Protein AF-E2C2K0-F1 (afdb_monomer)

pLDDT: mean 72.15, std 17.91, range [22.73, 93.88]

Foldseek 3Di:
DDDDPDPDPQDDDDDDDDDPPDDDDDDTADPVQDCVVVPADFKDKDAAADDDDPVGDPVVPPPPPPQKDKAQWDWDWDDHDDDPDDDPPGRIAIWGFPDPDSIDIHHHRGMTMTGRDD

Organism: Harpegnathos saltator (NCBI:txid610380)

Structure (mmCIF, N/CA/C/O backbone):
data_AF-E2C2K0-F1
#
_entry.id   AF-E2C2K0-F1
#
loop_
_atom_site.group_PDB
_atom_site.id
_atom_site.type_symbol
_atom_site.label_atom_id
_atom_site.label_alt_id
_atom_site.label_comp_id
_atom_site.label_asym_id
_atom_site.label_entity_id
_atom_site.label_seq_id
_atom_site.pdbx_PDB_ins_code
_atom_site.Cartn_x
_atom_site.Cartn_y
_atom_site.Cartn_z
_atom_site.occupancy
_atom_site.B_iso_or_equiv
_atom_site.auth_seq_id
_atom_site.auth_comp_id
_atom_site.auth_asym_id
_atom_site.auth_atom_id
_atom_site.pdbx_PDB_model_num
ATOM 1 N N . MET A 1 1 ? 4.713 -29.019 -17.456 1.00 31.92 1 MET A N 1
ATOM 2 C CA . MET A 1 1 ? 5.584 -27.911 -17.012 1.00 31.92 1 MET A CA 1
ATOM 3 C C . MET A 1 1 ? 4.696 -26.900 -16.299 1.00 31.92 1 MET A C 1
ATOM 5 O O . MET A 1 1 ? 3.840 -26.318 -16.948 1.00 31.92 1 MET A O 1
ATOM 9 N N . LYS A 1 2 ? 4.760 -26.815 -14.964 1.00 22.73 2 LYS A N 1
ATOM 10 C CA . LYS A 1 2 ? 3.960 -25.863 -14.174 1.00 22.73 2 LYS A CA 1
ATOM 11 C C . LYS A 1 2 ? 4.831 -24.638 -13.917 1.00 22.73 2 LYS A C 1
ATOM 13 O O . LYS A 1 2 ? 5.794 -24.732 -13.163 1.00 22.73 2 LYS A O 1
ATOM 18 N N . THR A 1 3 ? 4.531 -23.532 -14.585 1.00 25.03 3 THR A N 1
ATOM 19 C CA . THR A 1 3 ? 5.175 -22.243 -14.323 1.00 25.03 3 THR A CA 1
ATOM 20 C C . THR A 1 3 ? 4.543 -21.664 -13.064 1.00 25.03 3 THR A C 1
ATOM 22 O O . THR A 1 3 ? 3.392 -21.235 -13.089 1.00 25.03 3 THR A O 1
ATOM 25 N N . TYR A 1 4 ? 5.265 -21.706 -11.948 1.00 26.16 4 TYR A N 1
ATOM 26 C CA . TYR A 1 4 ? 4.867 -21.007 -10.732 1.00 26.16 4 TYR A CA 1
ATOM 27 C C . TYR A 1 4 ? 5.321 -19.553 -10.873 1.00 26.16 4 TYR A C 1
ATOM 29 O O . TYR A 1 4 ? 6.515 -19.268 -10.829 1.00 26.16 4 TYR A O 1
ATOM 37 N N . ILE A 1 5 ? 4.376 -18.634 -11.079 1.00 36.88 5 ILE A N 1
ATOM 38 C CA . ILE A 1 5 ? 4.626 -17.203 -10.890 1.00 36.88 5 ILE A CA 1
ATOM 39 C C . ILE A 1 5 ? 4.666 -17.005 -9.374 1.00 36.88 5 ILE A C 1
ATOM 41 O O . ILE A 1 5 ? 3.629 -16.923 -8.720 1.00 36.88 5 ILE A O 1
ATOM 45 N N . GLY A 1 6 ? 5.866 -17.060 -8.800 1.00 32.03 6 GLY A N 1
ATOM 46 C CA . GLY A 1 6 ? 6.069 -16.821 -7.378 1.00 32.03 6 GLY A CA 1
ATOM 47 C C . GLY A 1 6 ? 5.838 -15.346 -7.071 1.00 32.03 6 GLY A C 1
ATOM 48 O O . GLY A 1 6 ? 6.690 -14.518 -7.376 1.00 32.03 6 GLY A O 1
ATOM 49 N N . ALA A 1 7 ? 4.697 -15.015 -6.469 1.00 38.97 7 ALA A N 1
ATOM 50 C CA . ALA A 1 7 ? 4.536 -13.752 -5.765 1.00 38.97 7 ALA A CA 1
ATOM 51 C C . ALA A 1 7 ? 5.414 -13.823 -4.509 1.00 38.97 7 ALA A C 1
ATOM 53 O O . ALA A 1 7 ? 5.056 -14.489 -3.540 1.00 38.97 7 ALA A O 1
ATOM 54 N N . VAL A 1 8 ? 6.604 -13.221 -4.549 1.00 48.62 8 VAL A N 1
ATOM 55 C CA . VAL A 1 8 ? 7.429 -13.072 -3.346 1.00 48.62 8 VAL A CA 1
ATOM 56 C C . VAL A 1 8 ? 6.777 -11.980 -2.496 1.00 48.62 8 VAL A C 1
ATOM 58 O O . VAL A 1 8 ? 6.699 -10.843 -2.968 1.00 48.62 8 VAL A 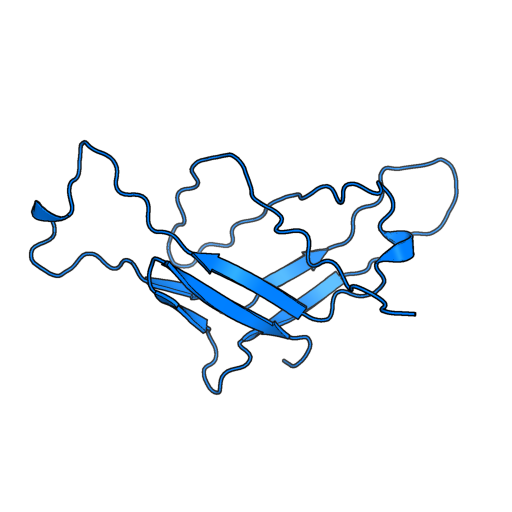O 1
ATOM 61 N N . PRO A 1 9 ? 6.285 -12.279 -1.280 1.00 49.88 9 PRO A N 1
ATOM 62 C CA . PRO A 1 9 ? 5.789 -11.242 -0.391 1.00 49.88 9 PRO A CA 1
ATOM 63 C C . PRO A 1 9 ? 6.976 -10.368 0.011 1.00 49.88 9 PRO A C 1
ATOM 65 O O . PRO A 1 9 ? 7.911 -10.809 0.679 1.00 49.88 9 PRO A O 1
ATOM 68 N N . LEU A 1 10 ? 6.961 -9.126 -0.455 1.00 55.31 10 LEU A N 1
ATOM 69 C CA . LEU A 1 10 ? 7.943 -8.124 -0.085 1.00 55.31 10 LEU A CA 1
ATOM 70 C C . LEU A 1 10 ? 7.557 -7.588 1.296 1.00 55.31 10 LEU A C 1
ATOM 72 O O . LEU A 1 10 ? 6.750 -6.672 1.414 1.00 55.31 10 LEU A O 1
ATOM 76 N N . VAL A 1 11 ? 8.083 -8.217 2.347 1.00 52.69 11 VAL A N 1
ATOM 77 C CA . VAL A 1 11 ? 7.825 -7.808 3.731 1.00 52.69 11 VAL A CA 1
ATOM 78 C C . VAL A 1 11 ? 8.901 -6.817 4.159 1.00 52.69 11 VAL A C 1
ATOM 80 O O . VAL A 1 11 ? 10.084 -7.153 4.216 1.00 52.69 11 VAL A O 1
ATOM 83 N N . LEU A 1 12 ? 8.493 -5.589 4.471 1.00 55.03 12 LEU A N 1
ATOM 84 C CA . LEU A 1 12 ? 9.353 -4.636 5.166 1.00 55.03 12 LEU A CA 1
ATOM 85 C C . LEU A 1 12 ? 9.511 -5.073 6.621 1.00 55.03 12 LEU A C 1
ATOM 87 O O . LEU A 1 12 ? 8.531 -5.255 7.337 1.00 55.03 12 LEU A O 1
ATOM 91 N N . SER A 1 13 ? 10.757 -5.215 7.065 1.00 48.81 13 SER A N 1
ATOM 92 C CA . SER A 1 13 ? 11.071 -5.366 8.483 1.00 48.81 13 SER A CA 1
ATOM 93 C C . SER A 1 13 ? 11.154 -3.975 9.110 1.00 48.81 13 SER A C 1
ATOM 95 O O . SER A 1 13 ? 12.174 -3.302 8.972 1.00 48.81 13 SER A O 1
ATOM 97 N N . GLY A 1 14 ? 10.092 -3.528 9.783 1.00 57.09 14 GLY A N 1
ATOM 98 C CA . GLY A 1 14 ? 10.099 -2.278 10.547 1.00 57.09 14 GLY A CA 1
ATOM 99 C C . GLY A 1 14 ? 8.706 -1.727 10.850 1.00 57.09 14 GLY A C 1
ATOM 100 O O . GLY A 1 14 ? 7.763 -1.936 10.092 1.00 57.09 14 GLY A O 1
ATOM 101 N N . TYR A 1 15 ? 8.597 -0.995 11.958 1.00 60.72 15 TYR A N 1
ATOM 102 C CA . TYR A 1 15 ? 7.395 -0.255 12.341 1.00 60.72 15 TYR A CA 1
ATOM 103 C C . TYR A 1 15 ? 7.339 1.068 11.573 1.00 60.72 15 TYR A C 1
ATOM 105 O O . TYR A 1 15 ? 8.312 1.824 11.574 1.00 60.72 15 TYR A O 1
ATOM 113 N N . MET A 1 16 ? 6.207 1.372 10.938 1.00 69.69 16 MET A N 1
ATOM 114 C CA . MET A 1 16 ? 5.992 2.639 10.237 1.00 69.69 16 MET A CA 1
ATOM 115 C C . MET A 1 16 ? 4.701 3.290 10.723 1.00 69.69 16 MET A C 1
ATOM 117 O O . MET A 1 16 ? 3.626 2.701 10.634 1.00 69.69 16 MET A O 1
ATOM 121 N N . LYS A 1 17 ? 4.804 4.534 11.200 1.00 72.94 17 LYS A N 1
ATOM 122 C CA . LYS A 1 17 ? 3.639 5.370 11.488 1.00 72.94 17 LYS A CA 1
ATOM 123 C C . LYS A 1 17 ? 3.178 6.026 10.189 1.00 72.94 17 LYS A C 1
ATOM 125 O O . LYS A 1 17 ? 3.936 6.767 9.569 1.00 72.94 17 LYS A O 1
ATOM 130 N N . LEU A 1 18 ? 1.940 5.753 9.792 1.00 77.06 18 LEU A N 1
ATOM 131 C CA . LEU A 1 18 ? 1.310 6.363 8.625 1.00 77.06 18 LEU A CA 1
ATOM 132 C C . LEU A 1 18 ? 0.416 7.516 9.077 1.00 77.06 18 LEU A C 1
ATOM 134 O O . LEU A 1 18 ? -0.468 7.328 9.910 1.00 77.06 18 LEU A O 1
ATOM 138 N N . GLU A 1 19 ? 0.652 8.711 8.540 1.00 78.69 19 GLU A N 1
ATOM 139 C CA . GLU A 1 19 ? -0.170 9.886 8.835 1.00 78.69 19 GLU A CA 1
ATOM 140 C C . GLU A 1 19 ? -1.235 10.079 7.754 1.00 78.69 19 GLU A C 1
ATOM 142 O O . GLU A 1 19 ? -0.985 9.884 6.561 1.00 78.69 19 GLU A O 1
ATOM 147 N N . HIS A 1 20 ? -2.442 10.461 8.167 1.00 76.88 20 HIS A N 1
ATOM 148 C CA . HIS A 1 20 ? -3.532 10.712 7.231 1.00 76.88 20 HIS A CA 1
ATOM 149 C C . HIS A 1 20 ? -3.169 11.841 6.255 1.00 76.88 20 HIS A C 1
ATOM 151 O O . HIS A 1 20 ? -2.573 12.842 6.645 1.00 76.88 20 HIS A O 1
ATOM 157 N N . GLY A 1 21 ? -3.527 11.677 4.979 1.00 81.12 21 GLY A N 1
ATOM 158 C CA . GLY A 1 21 ? -3.216 12.652 3.929 1.00 81.12 21 GLY A CA 1
ATOM 159 C C . GLY A 1 21 ? -1.736 12.710 3.529 1.00 81.12 21 GLY A C 1
ATOM 160 O O . GLY A 1 21 ? -1.370 13.532 2.692 1.00 81.12 21 GLY A O 1
ATOM 161 N N . SER A 1 22 ? -0.884 11.849 4.095 1.00 85.44 22 SER A N 1
ATOM 162 C CA . SER A 1 22 ? 0.534 11.773 3.741 1.00 85.44 22 SER A CA 1
ATOM 163 C C . SER A 1 22 ? 0.810 10.712 2.672 1.00 85.44 22 SER A C 1
ATOM 165 O O . SER A 1 22 ? 0.029 9.787 2.451 1.00 85.44 22 SER A O 1
ATOM 167 N N . THR A 1 23 ? 1.950 10.852 1.992 1.00 86.44 23 THR A N 1
ATOM 168 C CA . THR A 1 23 ? 2.488 9.819 1.100 1.00 86.44 23 THR A CA 1
ATOM 169 C C . THR A 1 23 ? 3.670 9.148 1.783 1.00 86.44 23 THR A C 1
ATOM 171 O O . THR A 1 23 ? 4.679 9.801 2.047 1.00 86.44 23 THR A O 1
ATOM 174 N N . ALA A 1 24 ? 3.574 7.842 2.020 1.00 86.12 24 ALA A N 1
ATOM 175 C CA . ALA A 1 24 ? 4.704 7.035 2.458 1.00 86.12 24 ALA A CA 1
ATOM 176 C C . ALA A 1 24 ? 5.469 6.494 1.243 1.00 86.12 24 ALA A C 1
ATOM 178 O O . ALA A 1 24 ? 4.866 6.067 0.258 1.00 86.12 24 ALA A O 1
ATOM 179 N N . ARG A 1 25 ? 6.802 6.514 1.309 1.00 83.69 25 ARG A N 1
ATOM 180 C CA . ARG A 1 25 ? 7.682 5.965 0.270 1.00 83.69 25 ARG A CA 1
ATOM 181 C C . ARG A 1 25 ? 8.598 4.923 0.882 1.00 83.69 25 ARG A C 1
ATOM 183 O O . ARG A 1 25 ? 9.126 5.119 1.971 1.00 83.69 25 ARG A O 1
ATOM 190 N N . MET A 1 26 ? 8.791 3.833 0.157 1.00 80.00 26 MET A N 1
ATOM 191 C CA . MET A 1 26 ? 9.627 2.712 0.568 1.00 80.00 26 MET A CA 1
ATOM 192 C C . MET A 1 26 ? 10.442 2.226 -0.626 1.00 80.00 26 MET A C 1
ATOM 194 O O . MET A 1 26 ? 9.959 2.251 -1.757 1.00 80.00 26 MET A O 1
ATOM 198 N N . VAL A 1 27 ? 11.671 1.781 -0.368 1.00 79.19 27 VAL A N 1
ATOM 199 C CA . VAL A 1 27 ? 12.527 1.145 -1.373 1.00 79.19 27 VAL A CA 1
ATOM 200 C C . VAL A 1 27 ? 12.563 -0.341 -1.075 1.00 79.19 27 VAL A C 1
ATOM 202 O O . VAL A 1 27 ? 12.842 -0.742 0.054 1.00 79.19 27 VAL A O 1
ATOM 205 N N . VAL A 1 28 ? 12.290 -1.152 -2.092 1.00 76.38 28 VAL A N 1
ATOM 206 C CA . VAL A 1 28 ? 12.301 -2.604 -1.962 1.00 76.38 28 VAL A CA 1
ATOM 207 C C . VAL A 1 28 ? 13.267 -3.205 -2.969 1.00 76.38 28 VAL A C 1
ATOM 209 O O . VAL A 1 28 ? 13.199 -2.916 -4.161 1.00 76.38 28 VAL A O 1
ATOM 212 N N . ALA A 1 29 ? 14.161 -4.061 -2.482 1.00 74.56 29 ALA A N 1
ATOM 213 C CA . ALA A 1 29 ? 15.081 -4.804 -3.327 1.00 74.56 29 ALA A CA 1
ATOM 214 C C . ALA A 1 29 ? 14.437 -6.123 -3.767 1.00 74.56 29 ALA A C 1
ATOM 216 O O . ALA A 1 29 ? 14.057 -6.950 -2.937 1.00 74.56 29 ALA A O 1
ATOM 217 N N . HIS A 1 30 ? 14.344 -6.342 -5.078 1.00 71.44 30 HIS A N 1
ATOM 218 C CA . HIS A 1 30 ? 13.965 -7.648 -5.603 1.00 71.44 30 HIS A CA 1
ATOM 219 C C . HIS A 1 30 ? 15.155 -8.618 -5.457 1.00 71.44 30 HIS A C 1
ATOM 221 O O . HIS A 1 30 ? 16.265 -8.267 -5.868 1.00 71.44 30 HIS A O 1
ATOM 227 N N . PRO A 1 31 ? 14.968 -9.843 -4.924 1.00 68.56 31 PRO A N 1
ATOM 228 C CA . PRO A 1 31 ? 16.072 -10.756 -4.601 1.00 68.56 31 PRO A CA 1
ATOM 229 C C . PRO A 1 31 ? 16.921 -11.171 -5.813 1.00 68.56 31 PRO A C 1
ATOM 231 O O . PRO A 1 31 ? 18.065 -11.579 -5.650 1.00 68.56 31 PRO A O 1
ATOM 234 N N . THR A 1 32 ? 16.396 -11.046 -7.035 1.00 67.94 32 THR A N 1
ATOM 235 C CA . THR A 1 32 ? 17.145 -11.339 -8.271 1.00 67.94 32 THR A CA 1
ATOM 236 C C . THR A 1 32 ? 17.949 -10.150 -8.813 1.00 67.94 32 THR A C 1
ATOM 238 O O . THR A 1 32 ? 18.523 -10.261 -9.893 1.00 67.94 32 THR A O 1
ATOM 241 N N . GLY A 1 33 ? 17.991 -9.015 -8.104 1.00 56.16 33 GLY A N 1
ATOM 242 C CA . GLY A 1 33 ? 18.959 -7.928 -8.309 1.00 56.16 33 GLY A CA 1
ATOM 243 C C . GLY A 1 33 ? 18.865 -7.124 -9.613 1.00 56.16 33 GLY A C 1
ATOM 244 O O . GLY A 1 33 ? 19.633 -6.186 -9.785 1.00 56.16 33 GLY A O 1
ATOM 245 N N . SER A 1 34 ? 17.950 -7.456 -10.528 1.00 58.12 34 SER A N 1
ATOM 246 C CA . SER A 1 34 ? 17.758 -6.730 -11.788 1.00 58.12 34 SER A CA 1
ATOM 247 C C . SER A 1 34 ? 16.276 -6.498 -12.058 1.00 5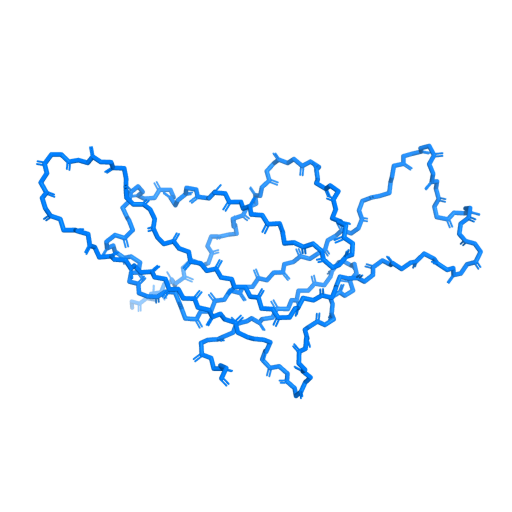8.12 34 SER A C 1
ATOM 249 O O . SER A 1 34 ? 15.508 -7.457 -12.194 1.00 58.12 34 SER A O 1
ATOM 251 N N . ILE A 1 35 ? 15.884 -5.225 -12.162 1.00 59.81 35 ILE A N 1
ATOM 252 C CA . ILE A 1 35 ? 14.518 -4.821 -12.526 1.00 59.81 35 ILE A CA 1
ATOM 253 C C . ILE A 1 35 ? 14.254 -5.046 -14.022 1.00 59.81 35 ILE A C 1
ATOM 255 O O . ILE A 1 35 ? 13.109 -5.248 -14.426 1.00 59.81 35 ILE A O 1
ATOM 259 N N . GLY A 1 36 ? 15.310 -5.147 -14.838 1.00 58.28 36 GLY A N 1
ATOM 260 C CA . GLY A 1 36 ? 15.224 -5.437 -16.273 1.00 58.28 36 GLY A CA 1
ATOM 261 C C . GLY A 1 36 ? 14.437 -6.706 -16.635 1.00 58.28 36 GLY A C 1
ATOM 262 O O . GLY A 1 36 ? 13.932 -6.802 -17.751 1.00 58.28 36 GLY A O 1
ATOM 263 N N . ASN A 1 37 ? 14.265 -7.644 -15.694 1.00 60.00 37 ASN A N 1
ATOM 264 C CA . ASN A 1 37 ? 13.466 -8.859 -15.885 1.00 60.00 37 ASN A CA 1
ATOM 265 C C . ASN A 1 37 ? 12.017 -8.761 -15.366 1.00 60.00 37 ASN A C 1
ATOM 267 O O . ASN A 1 37 ? 11.212 -9.630 -15.696 1.00 60.00 37 ASN A O 1
ATOM 271 N N . LEU A 1 38 ? 11.668 -7.752 -14.556 1.00 65.94 38 LEU A N 1
ATOM 272 C CA . LEU A 1 38 ? 10.307 -7.585 -14.018 1.00 65.94 38 LEU A CA 1
ATOM 273 C C . LEU A 1 38 ? 9.361 -6.910 -15.021 1.00 65.94 38 LEU A C 1
ATOM 275 O O . LEU A 1 38 ? 8.156 -7.163 -14.994 1.00 65.94 38 LEU A O 1
ATOM 279 N N . GLY A 1 39 ? 9.897 -6.070 -15.912 1.00 71.94 39 GLY A N 1
ATOM 280 C CA . GLY A 1 39 ? 9.090 -5.245 -16.810 1.00 71.94 39 GLY A CA 1
ATOM 281 C C . GLY A 1 39 ? 8.202 -4.244 -16.055 1.00 71.94 39 GLY A C 1
ATOM 282 O O . GLY A 1 39 ? 8.436 -3.934 -14.888 1.00 71.94 39 GLY A O 1
ATOM 283 N N . LYS A 1 40 ? 7.166 -3.715 -16.726 1.00 78.88 40 LYS A N 1
ATOM 284 C CA . LYS A 1 40 ? 6.209 -2.786 -16.101 1.00 78.88 40 LYS A CA 1
ATOM 285 C C . LYS A 1 40 ? 5.379 -3.519 -15.041 1.00 78.88 40 LYS A C 1
ATOM 287 O O . LYS A 1 40 ? 4.705 -4.499 -15.362 1.00 78.88 40 LYS A O 1
ATOM 292 N N . VAL A 1 41 ? 5.358 -3.003 -13.814 1.00 83.69 41 VAL A N 1
ATOM 293 C CA . VAL A 1 41 ? 4.498 -3.520 -12.741 1.00 83.69 41 VAL A CA 1
ATOM 294 C C . VAL A 1 41 ? 3.033 -3.253 -13.092 1.00 83.69 41 VAL A C 1
ATOM 296 O O . VAL A 1 41 ? 2.635 -2.113 -13.307 1.00 83.69 41 VAL A O 1
ATOM 299 N N . ARG A 1 42 ? 2.223 -4.315 -13.180 1.00 87.75 42 ARG A N 1
ATOM 300 C CA . ARG A 1 42 ? 0.795 -4.230 -13.555 1.00 87.75 42 ARG A CA 1
ATOM 301 C C . ARG A 1 42 ? -0.166 -4.372 -12.382 1.00 87.75 42 ARG A C 1
ATOM 303 O O . ARG A 1 42 ? -1.336 -4.022 -12.518 1.00 87.75 42 ARG A O 1
ATOM 310 N N . ARG A 1 43 ? 0.309 -4.931 -11.268 1.00 90.31 43 ARG A N 1
ATOM 311 C CA . ARG A 1 43 ? -0.496 -5.226 -10.085 1.00 90.31 43 ARG A CA 1
ATOM 312 C C . ARG A 1 43 ? 0.358 -5.165 -8.825 1.00 90.31 43 ARG A C 1
ATOM 314 O O . ARG A 1 43 ? 1.475 -5.679 -8.831 1.00 90.31 43 ARG A O 1
ATOM 321 N N . VAL A 1 44 ? -0.193 -4.593 -7.761 1.00 90.50 44 VAL A N 1
ATOM 322 C CA . VAL A 1 44 ? 0.363 -4.610 -6.402 1.00 90.50 44 VAL A CA 1
ATOM 323 C C . VAL A 1 44 ? -0.714 -5.098 -5.440 1.00 90.50 44 VAL A C 1
ATOM 325 O O . VAL A 1 44 ? -1.859 -4.662 -5.513 1.00 90.50 44 VAL A O 1
ATOM 328 N N . GLU A 1 45 ? -0.335 -5.999 -4.539 1.00 92.62 45 GLU A N 1
ATOM 329 C CA . GLU A 1 45 ? -1.147 -6.391 -3.387 1.00 92.62 45 GLU A CA 1
ATOM 330 C C . GLU A 1 45 ? -0.578 -5.711 -2.145 1.00 92.62 45 GLU A C 1
ATOM 332 O O . GLU A 1 45 ? 0.611 -5.857 -1.855 1.00 92.62 45 GLU A O 1
ATOM 337 N N . LEU A 1 46 ? -1.414 -4.973 -1.421 1.00 90.88 46 LEU A N 1
ATOM 338 C CA . LEU A 1 46 ? -1.033 -4.310 -0.180 1.00 90.88 46 LEU A CA 1
ATOM 339 C C . LEU A 1 46 ? -1.784 -4.946 0.985 1.00 90.88 46 LEU A C 1
ATOM 341 O O . LEU A 1 46 ? -3.007 -4.834 1.073 1.00 90.88 46 LEU A O 1
ATOM 345 N N . SER A 1 47 ? -1.044 -5.595 1.880 1.00 90.56 47 SER A N 1
ATOM 346 C CA . SER A 1 47 ? -1.560 -6.099 3.151 1.00 90.56 47 SER A CA 1
ATOM 347 C C . SER A 1 47 ? -1.386 -5.056 4.248 1.00 90.56 47 SER A C 1
ATOM 349 O O . SER A 1 47 ? -0.308 -4.469 4.371 1.00 90.56 47 SER A O 1
ATOM 351 N N . TRP A 1 48 ? -2.404 -4.877 5.082 1.00 88.75 48 TRP A N 1
ATOM 352 C CA . TRP A 1 48 ? -2.358 -3.963 6.218 1.00 88.75 48 TRP A CA 1
ATOM 353 C C . TRP A 1 48 ? -2.558 -4.720 7.525 1.00 88.75 48 TRP A C 1
ATO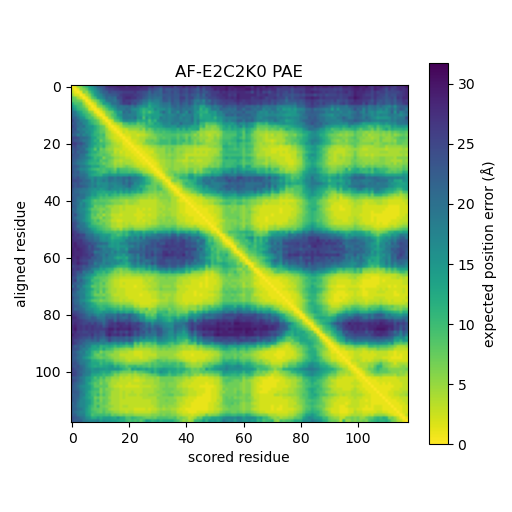M 355 O O . TRP A 1 48 ? -3.477 -5.526 7.653 1.00 88.75 48 TRP A O 1
ATOM 365 N N . VAL A 1 49 ? -1.707 -4.440 8.507 1.00 86.50 49 VAL A N 1
ATOM 366 C CA . VAL A 1 49 ? -1.873 -4.898 9.885 1.00 86.50 49 VAL A CA 1
ATOM 367 C C . VAL A 1 49 ? -1.639 -3.695 10.776 1.00 86.50 49 VAL A C 1
ATOM 369 O O . VAL A 1 49 ? -0.555 -3.116 10.781 1.00 86.50 49 VAL A O 1
ATOM 372 N N . TYR A 1 50 ? -2.673 -3.314 11.511 1.00 80.19 50 TYR A N 1
ATOM 373 C CA . TYR A 1 50 ? -2.568 -2.264 12.506 1.00 80.19 50 TYR A CA 1
ATOM 374 C C . TYR A 1 50 ? -1.881 -2.823 13.753 1.00 80.19 50 TYR A C 1
ATOM 376 O O . TYR A 1 50 ? -2.463 -3.653 14.457 1.00 80.19 50 TYR A O 1
ATOM 384 N N . ASP A 1 51 ? -0.643 -2.393 13.993 1.00 76.81 51 ASP A N 1
ATOM 385 C CA . ASP A 1 51 ? 0.107 -2.744 15.196 1.00 76.81 51 ASP A CA 1
ATOM 386 C C . ASP A 1 51 ? -0.138 -1.700 16.291 1.00 76.81 51 ASP A C 1
ATOM 388 O O . ASP A 1 51 ? 0.075 -0.501 16.093 1.00 76.81 51 ASP A O 1
ATOM 392 N N . MET A 1 52 ? -0.638 -2.167 17.430 1.00 68.06 52 MET A N 1
ATOM 393 C CA . MET A 1 52 ? -0.990 -1.336 18.573 1.00 68.06 52 MET A CA 1
ATOM 394 C C . MET A 1 52 ? 0.127 -1.402 19.594 1.00 68.06 52 MET A C 1
ATOM 396 O O . MET A 1 52 ? 0.423 -2.469 20.128 1.00 68.06 52 MET A O 1
ATOM 400 N N . ASP A 1 53 ? 0.714 -0.247 19.893 1.00 62.84 53 ASP A N 1
ATOM 401 C CA . ASP A 1 53 ? 1.751 -0.156 20.909 1.00 62.84 53 ASP A CA 1
ATOM 402 C C . ASP A 1 53 ? 1.197 -0.600 22.275 1.00 62.84 53 ASP A C 1
ATOM 404 O O . ASP A 1 53 ? 0.070 -0.258 22.653 1.00 62.84 53 ASP A O 1
ATOM 408 N N . VAL A 1 54 ? 1.985 -1.358 23.042 1.00 54.81 54 VAL A N 1
ATOM 409 C CA . VAL A 1 54 ? 1.558 -1.967 24.321 1.00 54.81 54 VAL A CA 1
ATOM 410 C C . VAL A 1 54 ? 1.139 -0.898 25.341 1.00 54.81 54 VAL A C 1
ATOM 412 O O . VAL A 1 54 ? 0.321 -1.155 26.224 1.00 54.81 54 VAL A O 1
ATOM 415 N N . LEU A 1 55 ? 1.657 0.325 25.193 1.00 54.44 55 LEU A N 1
ATOM 416 C CA . LEU A 1 55 ? 1.332 1.483 26.029 1.00 54.44 55 LEU A CA 1
ATOM 417 C C . LEU A 1 55 ? -0.010 2.155 25.677 1.00 54.44 55 LEU A C 1
ATOM 419 O O . LEU A 1 55 ? -0.495 2.971 26.460 1.00 54.44 55 LEU A O 1
ATOM 423 N N . GLN A 1 56 ? -0.624 1.829 24.536 1.00 54.47 56 GLN A N 1
ATOM 424 C CA . GLN A 1 56 ? -1.928 2.353 24.106 1.00 54.47 56 GLN A CA 1
ATOM 425 C C . GLN A 1 56 ? -2.834 1.212 23.618 1.00 54.47 56 GLN A C 1
ATOM 427 O O . GLN A 1 56 ? -3.147 1.118 22.433 1.00 54.47 56 GLN A O 1
ATOM 432 N N . PRO A 1 57 ? -3.274 0.314 24.518 1.00 56.22 57 PRO A N 1
ATOM 433 C CA . PRO A 1 57 ? -4.109 -0.820 24.143 1.00 56.22 57 PRO A CA 1
ATOM 434 C C . PRO A 1 57 ? -5.445 -0.369 23.534 1.00 56.22 57 PRO A C 1
ATOM 436 O O . PRO A 1 57 ? -5.995 0.674 23.894 1.00 56.22 57 PRO A O 1
ATOM 439 N N . ARG A 1 58 ? -6.026 -1.222 22.671 1.00 57.25 58 ARG A N 1
ATOM 440 C CA . ARG A 1 58 ? -7.372 -1.053 22.071 1.00 57.25 58 ARG A CA 1
ATOM 441 C C . ARG A 1 58 ? -8.463 -0.689 23.093 1.00 57.25 58 ARG A C 1
ATOM 443 O O . ARG A 1 58 ? -9.485 -0.139 22.709 1.00 57.25 58 ARG A O 1
ATOM 450 N N . SER A 1 59 ? -8.241 -0.962 24.380 1.00 54.00 59 SER A N 1
ATOM 451 C CA . SER A 1 59 ? -9.123 -0.611 25.495 1.00 54.00 59 SER A CA 1
ATOM 452 C C . SER A 1 59 ? -9.228 0.890 25.807 1.00 54.00 59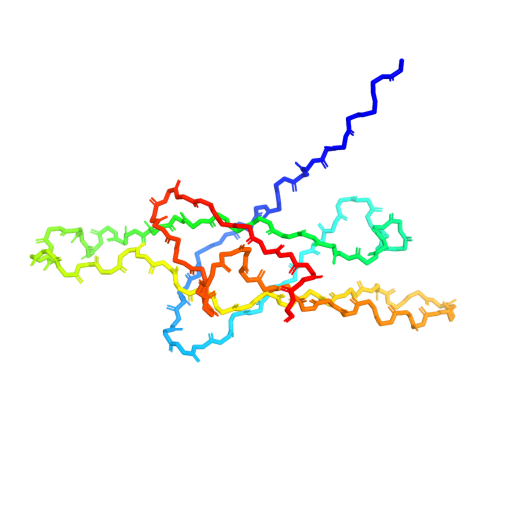 SER A C 1
ATOM 454 O O . SER A 1 59 ? -10.141 1.266 26.533 1.00 54.00 59 SER A O 1
ATOM 456 N N . LEU A 1 60 ? -8.332 1.748 25.299 1.00 57.00 60 LEU A N 1
ATOM 457 C CA . LEU A 1 60 ? -8.444 3.214 25.437 1.00 57.00 60 LEU A CA 1
ATOM 458 C C . LEU A 1 60 ? -9.308 3.847 24.334 1.00 57.00 60 LEU A C 1
ATOM 460 O O . LEU A 1 60 ? -9.909 4.901 24.534 1.00 57.00 60 LEU A O 1
ATOM 464 N N . CYS A 1 61 ? -9.420 3.178 23.188 1.00 61.03 61 CYS A N 1
ATOM 465 C CA . CYS A 1 61 ? -10.374 3.523 22.147 1.00 61.03 61 CYS A CA 1
ATOM 466 C C . CYS A 1 61 ? -11.734 2.897 22.476 1.00 61.03 61 CYS A C 1
ATOM 468 O O . CYS A 1 61 ? -12.003 1.760 22.094 1.00 61.03 61 CYS A O 1
ATOM 470 N N . PHE A 1 62 ? -12.628 3.630 23.136 1.00 55.25 62 PHE A N 1
ATOM 471 C CA . PHE A 1 62 ? -14.033 3.229 23.283 1.00 55.25 62 PHE A CA 1
ATOM 472 C C . PHE A 1 62 ? -14.752 3.289 21.914 1.00 55.25 62 PHE A C 1
ATOM 474 O O . PHE A 1 62 ? -15.517 4.210 21.652 1.00 55.25 62 PHE A O 1
ATOM 481 N N . PHE A 1 63 ? -14.480 2.316 21.032 1.00 55.56 63 PHE A N 1
ATOM 482 C CA . PHE A 1 63 ? -15.025 2.116 19.672 1.00 55.56 63 PHE A CA 1
ATOM 483 C C . PHE A 1 63 ? -14.480 2.985 18.524 1.00 55.56 63 PHE A C 1
ATOM 485 O O . PHE A 1 63 ? -14.910 2.799 17.391 1.00 55.56 63 PHE A O 1
ATOM 492 N N . TRP A 1 64 ? -13.550 3.915 18.758 1.00 62.19 64 TRP A N 1
ATOM 493 C CA . TRP A 1 64 ? -13.107 4.876 17.721 1.00 62.19 64 TRP A CA 1
ATOM 494 C C . TRP A 1 64 ? -11.692 4.639 17.177 1.00 62.19 64 TRP A C 1
ATOM 496 O O . TRP A 1 64 ? -11.117 5.512 16.529 1.00 62.19 64 TRP A O 1
ATOM 506 N N . CYS A 1 65 ? -11.106 3.471 17.431 1.00 71.06 65 CYS A N 1
ATOM 507 C CA . CYS A 1 65 ? -9.840 3.110 16.801 1.00 71.06 65 CYS A CA 1
ATOM 508 C C . CYS A 1 65 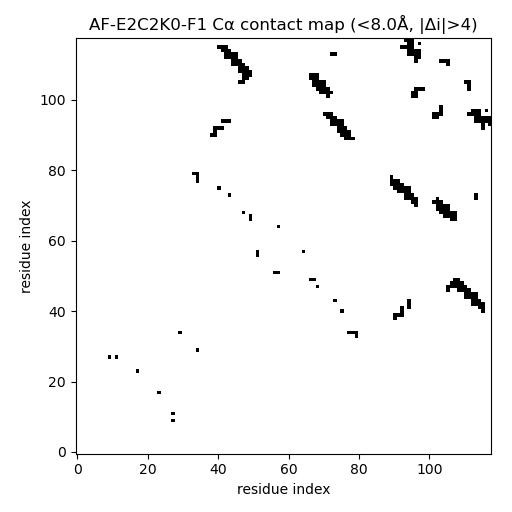? -10.102 2.867 15.308 1.00 71.06 65 CYS A C 1
ATOM 510 O O . CYS A 1 65 ? -10.699 1.859 14.942 1.00 71.06 65 CYS A O 1
ATOM 512 N N . ASN A 1 66 ? -9.678 3.801 14.458 1.00 76.69 66 ASN A N 1
ATOM 513 C CA . ASN A 1 66 ? -9.679 3.599 13.017 1.00 76.69 66 ASN A CA 1
ATOM 514 C C . ASN A 1 66 ? -8.481 2.716 12.653 1.00 76.69 66 ASN A C 1
ATOM 516 O O . ASN A 1 66 ? -7.370 3.213 12.474 1.00 76.69 66 ASN A O 1
ATOM 520 N N . ASP A 1 67 ? -8.703 1.406 12.598 1.00 83.62 67 ASP A N 1
ATOM 521 C CA . ASP A 1 67 ? -7.697 0.424 12.193 1.00 83.62 67 ASP A CA 1
ATOM 522 C C . ASP A 1 67 ? -7.750 0.103 10.691 1.00 83.62 67 ASP A C 1
ATOM 524 O O . ASP A 1 67 ? -7.106 -0.844 10.234 1.00 83.62 67 ASP A O 1
ATOM 528 N N . HIS A 1 68 ? -8.472 0.917 9.916 1.00 87.94 68 HIS A N 1
ATOM 529 C CA . HIS A 1 68 ? -8.543 0.830 8.465 1.00 87.94 68 HIS A CA 1
ATOM 530 C C . HIS A 1 68 ? -7.499 1.747 7.820 1.00 87.94 68 HIS A C 1
ATOM 532 O O . HIS A 1 68 ? -7.314 2.902 8.212 1.00 87.94 68 HIS A O 1
ATOM 538 N N . LEU A 1 69 ? -6.841 1.240 6.782 1.00 89.56 69 LEU A N 1
ATOM 539 C CA . LEU A 1 69 ? -5.965 2.015 5.916 1.00 89.56 69 LEU A CA 1
ATOM 540 C C . LEU A 1 69 ? -6.716 2.398 4.637 1.00 89.56 69 LEU A C 1
ATOM 542 O O . LEU A 1 69 ? -7.276 1.540 3.962 1.00 89.56 69 LEU A O 1
ATOM 546 N N . TYR A 1 70 ? -6.688 3.682 4.283 1.00 91.44 70 TYR A N 1
ATOM 547 C CA . TYR A 1 70 ? -7.339 4.215 3.085 1.00 91.44 70 TYR A CA 1
ATOM 548 C C . TYR A 1 70 ? -6.270 4.658 2.091 1.00 91.44 70 TYR A C 1
ATOM 550 O O . TYR A 1 70 ? -5.483 5.560 2.385 1.00 91.44 70 TYR A O 1
ATOM 558 N N . VAL A 1 71 ? -6.225 4.027 0.920 1.00 92.62 71 VAL A N 1
ATOM 559 C CA . VAL A 1 71 ? -5.170 4.257 -0.078 1.00 92.62 71 VAL A CA 1
ATOM 560 C C . VAL A 1 71 ? -5.793 4.621 -1.416 1.00 92.62 71 VAL A C 1
ATOM 562 O O . VAL A 1 71 ? -6.514 3.824 -2.005 1.00 92.62 71 VAL A O 1
ATOM 565 N N . ASN A 1 72 ? -5.486 5.816 -1.917 1.00 92.50 72 ASN A N 1
ATOM 566 C CA . ASN A 1 72 ? -5.949 6.278 -3.228 1.00 92.50 72 ASN A CA 1
ATOM 567 C C . ASN A 1 72 ? -5.228 5.535 -4.371 1.00 92.50 72 ASN A C 1
ATOM 569 O O . ASN A 1 72 ? -5.846 4.917 -5.235 1.00 92.50 72 ASN A O 1
ATOM 573 N N . SER A 1 73 ? -3.894 5.536 -4.346 1.00 92.50 73 SER A N 1
ATOM 574 C CA . SER A 1 73 ? -3.083 4.910 -5.391 1.00 92.50 73 SER A CA 1
ATOM 575 C C . SER A 1 73 ? -1.723 4.465 -4.873 1.00 92.50 73 SER A C 1
ATOM 577 O O . SER A 1 73 ? -1.201 5.049 -3.923 1.00 92.50 73 SER A O 1
ATOM 579 N N . VAL A 1 74 ? -1.117 3.503 -5.563 1.00 92.62 74 VAL A N 1
ATOM 580 C CA . VAL A 1 74 ? 0.262 3.063 -5.337 1.00 92.62 74 VAL A CA 1
ATOM 581 C C . VAL A 1 74 ? 1.104 3.432 -6.553 1.00 92.62 74 VAL A C 1
ATOM 583 O O . VAL A 1 74 ? 0.784 3.031 -7.670 1.00 92.62 74 VAL A O 1
ATOM 586 N N . SER A 1 75 ? 2.184 4.178 -6.337 1.00 91.12 75 SER A N 1
ATOM 587 C CA . SER A 1 75 ? 3.174 4.471 -7.376 1.00 91.12 75 SER A CA 1
ATOM 588 C C . SER A 1 75 ? 4.402 3.593 -7.179 1.00 91.12 75 SER A C 1
ATOM 590 O O . SER A 1 75 ? 4.928 3.507 -6.070 1.00 91.12 75 SER A O 1
ATOM 592 N N . VAL A 1 76 ? 4.848 2.946 -8.250 1.00 88.19 76 VAL A N 1
ATOM 593 C CA . VAL A 1 76 ? 6.040 2.100 -8.266 1.00 88.19 76 VAL A CA 1
ATOM 594 C C . VAL A 1 76 ? 7.015 2.665 -9.278 1.00 88.19 76 VAL A C 1
ATOM 596 O O . VAL A 1 76 ? 6.708 2.705 -10.468 1.00 88.19 76 VAL A O 1
ATOM 599 N N . ASP A 1 77 ? 8.186 3.059 -8.792 1.00 84.56 77 ASP A N 1
ATOM 600 C CA . ASP A 1 77 ? 9.291 3.537 -9.611 1.00 84.56 77 ASP A CA 1
ATOM 601 C C . ASP A 1 77 ? 10.416 2.502 -9.576 1.00 84.56 77 ASP A C 1
ATOM 603 O O . ASP A 1 77 ? 10.893 2.106 -8.508 1.00 84.56 77 ASP A O 1
ATOM 607 N N . ALA A 1 78 ? 10.827 2.032 -10.750 1.00 77.31 78 ALA A N 1
ATOM 608 C CA . ALA A 1 78 ? 11.986 1.166 -10.878 1.00 77.31 78 ALA A CA 1
ATOM 609 C C . ALA A 1 78 ? 13.281 1.965 -10.726 1.00 77.31 78 ALA A C 1
ATOM 611 O O . ALA A 1 78 ? 13.505 2.935 -11.445 1.00 77.31 78 ALA A O 1
ATOM 612 N N . MET A 1 79 ? 14.163 1.509 -9.839 1.00 71.81 79 MET A N 1
ATOM 613 C CA . MET A 1 79 ? 15.503 2.064 -9.677 1.00 71.81 79 MET A CA 1
ATOM 614 C C . MET A 1 79 ? 16.541 0.968 -9.912 1.00 71.81 79 MET A C 1
ATOM 616 O O . MET A 1 79 ? 16.673 0.057 -9.096 1.00 71.81 79 MET A O 1
ATOM 620 N N . ASP A 1 80 ? 17.294 1.057 -11.006 1.00 66.06 80 ASP A N 1
ATOM 621 C CA . ASP A 1 80 ? 18.506 0.255 -11.173 1.00 66.06 80 ASP A CA 1
ATOM 622 C C . ASP A 1 80 ? 19.688 0.981 -10.509 1.00 66.06 80 ASP A C 1
ATOM 624 O O . ASP A 1 80 ? 19.842 2.201 -10.619 1.00 66.06 80 ASP A O 1
ATOM 628 N N . LEU A 1 81 ? 20.542 0.234 -9.800 1.00 59.28 81 LEU A N 1
ATOM 629 C CA . LEU A 1 81 ? 21.803 0.779 -9.290 1.00 59.28 81 LEU A CA 1
ATOM 630 C C . LEU A 1 81 ? 22.652 1.257 -10.481 1.00 59.28 81 LEU A C 1
ATOM 632 O O . LEU A 1 81 ? 22.700 0.551 -11.491 1.00 59.28 81 LEU A O 1
ATOM 636 N N . PRO A 1 82 ? 23.344 2.409 -10.389 1.00 53.69 82 PRO A N 1
ATOM 637 C CA . PRO A 1 82 ? 24.102 2.966 -11.504 1.00 53.69 82 PRO A CA 1
ATOM 638 C C . PRO A 1 82 ? 25.276 2.050 -11.886 1.00 53.69 82 PRO A C 1
ATOM 640 O O . PRO A 1 82 ? 26.393 2.169 -11.384 1.00 53.69 82 PRO A O 1
ATOM 643 N N . GLY A 1 83 ? 25.017 1.115 -12.797 1.00 55.22 83 GLY A N 1
ATOM 644 C CA . GLY A 1 83 ? 26.015 0.360 -13.536 1.00 55.22 83 GLY A CA 1
ATOM 645 C C . GLY A 1 83 ? 26.486 1.179 -14.732 1.00 55.22 83 GLY A C 1
ATOM 646 O O . GLY A 1 83 ? 25.699 1.837 -15.407 1.00 55.22 83 GLY A O 1
ATOM 647 N N . ARG A 1 84 ? 27.794 1.162 -14.994 1.00 53.31 84 ARG A N 1
ATOM 648 C CA . ARG A 1 84 ? 28.461 1.913 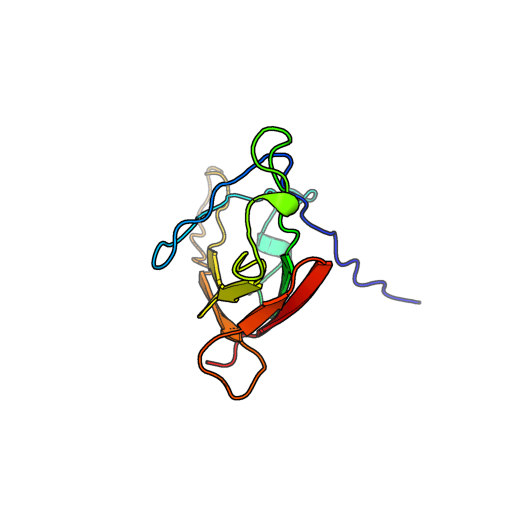-16.067 1.00 53.31 84 ARG A CA 1
ATOM 649 C C . ARG A 1 84 ? 27.997 1.420 -17.453 1.00 53.31 84 ARG A C 1
ATOM 651 O O . ARG A 1 84 ? 28.697 0.648 -18.096 1.00 53.31 84 ARG A O 1
ATOM 658 N N . GLY A 1 85 ? 26.823 1.848 -17.915 1.00 51.34 85 GLY A N 1
ATOM 659 C CA . GLY A 1 85 ? 26.287 1.481 -19.228 1.00 51.34 85 GLY A CA 1
ATOM 660 C C . GLY A 1 85 ? 24.801 1.802 -19.387 1.00 51.34 85 GLY A C 1
ATOM 661 O O . GLY A 1 85 ? 23.960 1.179 -18.758 1.00 51.34 85 GLY A O 1
ATOM 662 N N . LYS A 1 86 ? 24.505 2.773 -20.259 1.00 52.91 86 LYS A N 1
ATOM 663 C CA . LYS A 1 86 ? 23.178 3.245 -20.695 1.00 52.91 86 LYS A CA 1
ATOM 664 C C . LYS A 1 86 ? 22.056 2.190 -20.671 1.00 52.91 86 LYS A C 1
ATOM 666 O O . LYS A 1 86 ? 22.078 1.269 -21.487 1.00 52.91 86 LYS A O 1
ATOM 671 N N . ARG A 1 87 ? 21.001 2.474 -19.900 1.00 50.69 87 ARG A N 1
ATOM 672 C CA . ARG A 1 87 ? 19.598 2.618 -20.349 1.00 50.69 87 ARG A CA 1
ATOM 673 C C . ARG A 1 87 ? 18.754 3.043 -19.145 1.00 50.69 87 ARG A C 1
ATOM 675 O O . ARG A 1 87 ? 18.376 2.214 -18.3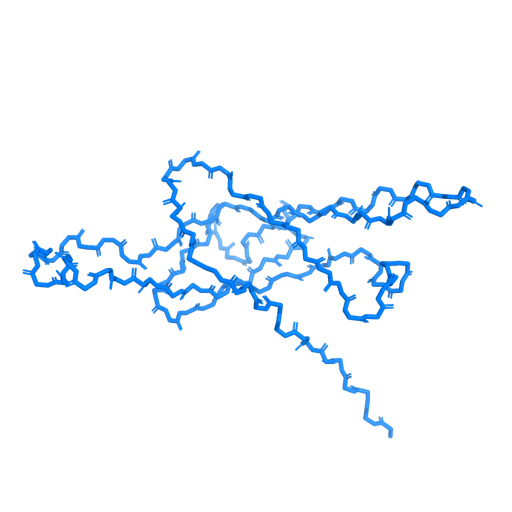32 1.00 50.69 87 ARG A O 1
ATOM 682 N N . GLU A 1 88 ? 18.482 4.340 -19.051 1.00 48.88 88 GLU A N 1
ATOM 683 C CA . GLU A 1 88 ? 17.415 4.874 -18.202 1.00 48.88 88 GLU A CA 1
ATOM 684 C C . GLU A 1 88 ? 16.090 4.439 -18.833 1.00 48.88 88 GLU A C 1
ATOM 686 O O . GLU A 1 88 ? 15.615 5.029 -19.802 1.00 48.88 88 GLU A O 1
ATOM 691 N N . ALA A 1 89 ? 15.561 3.309 -18.383 1.00 53.31 89 ALA A N 1
ATOM 692 C CA . ALA A 1 89 ? 14.173 2.970 -18.621 1.00 53.31 89 ALA A CA 1
ATOM 693 C C . ALA A 1 89 ? 13.429 3.321 -17.335 1.00 53.31 89 ALA A C 1
ATOM 695 O O . ALA A 1 89 ? 13.403 2.532 -16.393 1.00 53.31 89 ALA A O 1
ATOM 696 N N . ASP A 1 90 ? 12.875 4.531 -17.293 1.00 57.56 90 ASP A N 1
ATOM 697 C CA . ASP A 1 90 ? 12.018 4.985 -16.202 1.00 57.56 90 ASP A CA 1
ATOM 698 C C . ASP A 1 90 ? 10.725 4.159 -16.211 1.00 57.56 90 ASP A C 1
ATOM 700 O O . ASP A 1 90 ? 9.719 4.524 -16.825 1.00 57.56 90 ASP A O 1
ATOM 704 N N . PHE A 1 91 ? 10.738 2.992 -15.566 1.00 68.94 91 PHE A N 1
ATOM 705 C CA . PHE A 1 91 ? 9.519 2.221 -15.343 1.00 68.94 91 PHE A CA 1
ATOM 706 C C . PHE A 1 91 ? 8.798 2.797 -14.124 1.00 68.94 91 PHE A C 1
ATOM 708 O O . PHE A 1 91 ? 8.892 2.259 -13.023 1.00 68.94 91 PHE A O 1
ATOM 715 N N . SER A 1 92 ? 8.077 3.899 -14.336 1.00 79.62 92 SER A N 1
ATOM 716 C CA . SER A 1 92 ? 7.101 4.408 -13.372 1.00 79.62 92 SER A CA 1
ATOM 717 C C . SER A 1 92 ? 5.718 3.839 -13.685 1.00 79.62 92 SER A C 1
ATOM 719 O O . SER A 1 92 ? 5.283 3.795 -14.841 1.00 79.62 92 SER A O 1
ATOM 721 N N . SER A 1 93 ? 5.025 3.338 -12.667 1.00 87.00 93 SER A N 1
ATOM 722 C CA . SER A 1 93 ? 3.663 2.808 -12.777 1.00 87.00 93 SER A CA 1
ATOM 723 C C . SER A 1 93 ? 2.804 3.348 -11.647 1.00 87.00 93 SER A C 1
ATOM 725 O O . SER A 1 93 ? 3.119 3.142 -10.479 1.00 87.00 93 SER A O 1
ATOM 727 N N . LYS A 1 94 ? 1.694 4.002 -11.994 1.00 91.56 94 LYS A N 1
ATOM 728 C CA . LYS A 1 94 ? 0.639 4.356 -11.044 1.00 91.56 94 LYS A CA 1
ATOM 729 C C . LYS A 1 94 ? -0.452 3.291 -11.107 1.00 91.56 94 LYS A C 1
ATOM 731 O O . LYS A 1 94 ? -0.974 3.010 -12.179 1.00 91.56 94 LYS A O 1
ATOM 736 N N . LEU A 1 95 ? -0.780 2.710 -9.962 1.00 92.62 95 LEU A N 1
ATOM 737 C CA . LEU A 1 95 ? -1.769 1.651 -9.810 1.00 92.62 95 LEU A CA 1
ATOM 738 C C . LEU A 1 95 ? -2.920 2.173 -8.946 1.00 92.62 95 LEU A C 1
ATOM 740 O O . LEU A 1 95 ? -2.687 2.738 -7.873 1.00 92.62 95 LEU A O 1
ATOM 744 N N . CYS A 1 96 ? -4.151 1.988 -9.412 1.00 93.06 96 CYS A N 1
ATOM 745 C CA . CYS A 1 96 ? -5.365 2.441 -8.735 1.00 93.06 96 CYS A CA 1
ATOM 746 C C . CYS A 1 96 ? -6.119 1.271 -8.103 1.00 93.06 96 CYS A C 1
ATOM 748 O O . CYS A 1 96 ? -5.920 0.114 -8.483 1.00 93.06 96 CYS A O 1
ATOM 750 N N . SER A 1 97 ? -6.962 1.584 -7.115 1.00 92.06 97 SER A N 1
ATOM 751 C CA . SER A 1 97 ? -7.858 0.612 -6.483 1.00 92.06 97 SER A CA 1
ATOM 752 C C . SER A 1 97 ? -8.648 -0.149 -7.550 1.00 92.06 97 SER A C 1
ATOM 754 O O . SER A 1 97 ? -9.230 0.458 -8.445 1.00 92.06 97 SER A O 1
ATOM 756 N N . ALA A 1 98 ? -8.693 -1.479 -7.456 1.00 83.94 98 ALA A N 1
ATOM 757 C CA . ALA A 1 98 ? -9.488 -2.299 -8.374 1.00 83.94 98 ALA A CA 1
ATOM 758 C C . ALA A 1 98 ? -11.016 -2.145 -8.169 1.00 83.94 98 ALA A C 1
ATOM 760 O O . ALA A 1 98 ? -11.806 -2.709 -8.928 1.00 83.94 98 ALA A O 1
ATOM 761 N N . GLY A 1 99 ? -11.439 -1.435 -7.115 1.00 78.44 99 GLY A N 1
ATOM 762 C CA . GLY A 1 99 ? -12.840 -1.202 -6.775 1.00 78.44 99 GLY A CA 1
ATOM 763 C C . GLY A 1 99 ? -13.493 -0.051 -7.549 1.00 78.44 99 GLY A C 1
ATOM 764 O O . GLY A 1 99 ? -12.884 0.608 -8.380 1.00 78.44 99 GLY A O 1
ATOM 765 N N . ARG A 1 100 ? -14.774 0.209 -7.250 1.00 74.00 100 ARG A N 1
ATOM 766 C CA . ARG A 1 100 ? -15.523 1.361 -7.801 1.00 74.00 100 ARG A CA 1
ATOM 767 C C . ARG A 1 100 ? -15.234 2.684 -7.086 1.00 74.00 100 ARG A C 1
ATOM 769 O O . ARG A 1 100 ? -15.690 3.726 -7.539 1.00 74.00 100 ARG A O 1
ATOM 776 N N . GLN A 1 101 ? -14.581 2.623 -5.931 1.00 82.19 101 GLN A N 1
ATOM 777 C CA . GLN A 1 101 ? -14.252 3.788 -5.118 1.00 82.19 101 GLN A CA 1
ATOM 778 C C . GLN A 1 101 ? -12.904 4.368 -5.555 1.00 82.19 101 GLN A C 1
ATOM 780 O O . GLN A 1 101 ? -12.025 3.633 -5.999 1.00 82.19 101 GLN A O 1
ATOM 785 N N . GLU A 1 102 ? -12.724 5.676 -5.365 1.00 86.44 102 GLU A N 1
ATOM 786 C CA . GLU A 1 102 ? -11.462 6.386 -5.640 1.00 86.44 102 GLU A CA 1
ATOM 787 C C . GLU A 1 102 ? -10.318 5.982 -4.691 1.00 86.44 102 GLU A C 1
ATOM 789 O O . GLU A 1 102 ? -9.182 6.414 -4.851 1.00 86.44 102 GLU A O 1
ATOM 794 N N . TYR A 1 103 ? -10.607 5.154 -3.688 1.00 90.19 103 TYR A N 1
ATOM 795 C CA . TYR A 1 103 ? -9.639 4.600 -2.756 1.00 90.19 103 TYR A CA 1
ATOM 796 C C . TYR A 1 103 ? -9.939 3.126 -2.478 1.00 90.19 103 TYR A C 1
ATOM 798 O O . TYR A 1 103 ? -11.043 2.632 -2.711 1.00 90.19 103 TYR A O 1
ATOM 806 N N . ALA A 1 104 ? -8.937 2.408 -1.984 1.00 92.50 104 ALA A N 1
ATOM 807 C CA . ALA A 1 104 ? -9.107 1.112 -1.350 1.00 92.50 104 ALA A CA 1
ATOM 808 C C . ALA A 1 104 ? -9.159 1.302 0.166 1.00 92.50 104 ALA A C 1
ATOM 810 O O . ALA A 1 104 ? -8.275 1.937 0.746 1.00 92.50 104 ALA A O 1
ATOM 811 N N . GLU A 1 105 ? -10.186 0.742 0.792 1.00 92.44 105 GLU A N 1
ATOM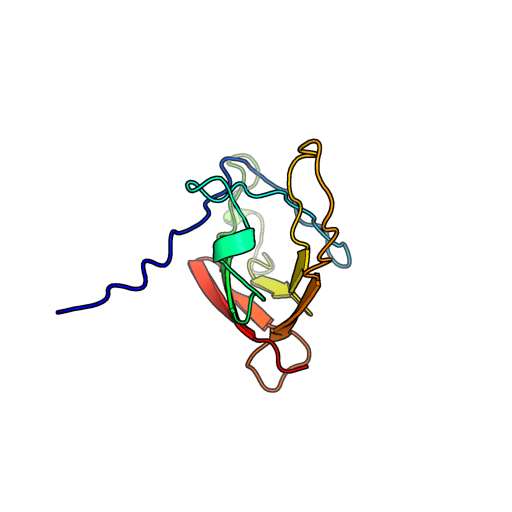 812 C CA . GLU A 1 105 ? -10.280 0.586 2.239 1.00 92.44 105 GLU A CA 1
ATOM 813 C C . GLU A 1 105 ? -9.725 -0.790 2.621 1.00 92.44 105 GLU A C 1
ATOM 815 O O . GLU A 1 105 ? -10.180 -1.818 2.116 1.00 92.44 105 GLU A O 1
ATOM 820 N N . ILE A 1 106 ? -8.719 -0.814 3.491 1.00 92.00 106 ILE A N 1
ATOM 821 C CA . ILE A 1 106 ? -8.025 -2.031 3.910 1.00 92.00 106 ILE A CA 1
ATOM 822 C C . ILE A 1 106 ? -8.172 -2.164 5.422 1.00 92.00 106 ILE A C 1
ATOM 824 O O . ILE A 1 106 ? -7.493 -1.475 6.182 1.00 92.00 106 ILE A O 1
ATOM 828 N N . ALA A 1 107 ? -9.061 -3.050 5.866 1.00 90.44 107 ALA A N 1
ATOM 829 C CA . ALA A 1 107 ? -9.194 -3.378 7.282 1.00 90.44 107 ALA A CA 1
ATOM 830 C C . ALA A 1 107 ? -7.922 -4.066 7.810 1.00 90.44 107 ALA A C 1
ATOM 832 O O . ALA A 1 107 ? -7.216 -4.752 7.063 1.00 90.44 107 ALA A O 1
ATOM 833 N N . SER A 1 108 ? -7.631 -3.915 9.104 1.00 88.62 108 SER A N 1
ATOM 834 C CA . SER A 1 108 ? -6.503 -4.609 9.737 1.00 88.62 108 SER A CA 1
ATOM 835 C C . SER A 1 108 ? -6.605 -6.130 9.541 1.00 88.62 108 SER A C 1
ATOM 837 O O . SER A 1 108 ? -7.652 -6.734 9.774 1.00 88.62 108 SER A O 1
ATOM 839 N N . GLY A 1 109 ? -5.522 -6.754 9.075 1.00 88.69 109 GLY A N 1
ATOM 840 C CA . GLY A 1 109 ? -5.458 -8.173 8.712 1.00 88.69 109 GLY A CA 1
ATOM 841 C C . GLY A 1 109 ? -5.944 -8.498 7.294 1.00 88.69 109 GLY A C 1
ATOM 842 O O . GLY A 1 109 ? -5.957 -9.669 6.919 1.00 88.69 109 GLY A O 1
ATOM 843 N N . SER A 1 110 ? -6.335 -7.496 6.500 1.00 92.12 110 SER A N 1
ATOM 844 C CA . SER A 1 110 ? -6.831 -7.674 5.129 1.00 92.12 110 SER A CA 1
ATOM 845 C C . SER A 1 110 ? -5.820 -7.217 4.072 1.00 92.12 110 SER A C 1
ATOM 847 O O . SER A 1 110 ? -4.760 -6.667 4.373 1.00 92.12 110 SER A O 1
ATOM 849 N N . THR A 1 111 ? -6.134 -7.490 2.804 1.00 93.00 111 THR A N 1
ATOM 850 C CA . THR A 1 111 ? -5.312 -7.130 1.639 1.00 93.00 111 THR A CA 1
ATOM 851 C C . THR A 1 111 ? -6.180 -6.475 0.572 1.00 93.00 111 THR A C 1
ATOM 853 O O . THR A 1 111 ? -7.323 -6.887 0.376 1.00 93.00 111 THR A O 1
ATOM 856 N N . ALA A 1 112 ? -5.635 -5.482 -0.129 1.00 93.50 112 ALA A N 1
ATOM 857 C CA . ALA A 1 112 ? -6.267 -4.882 -1.299 1.00 93.50 112 ALA A CA 1
ATOM 858 C C . ALA A 1 112 ? -5.362 -4.931 -2.533 1.00 93.50 112 ALA A C 1
ATOM 860 O O . ALA A 1 112 ? -4.133 -4.880 -2.436 1.00 93.50 112 ALA A O 1
ATOM 861 N N . SER A 1 113 ? -6.011 -4.988 -3.697 1.00 93.56 113 SER A N 1
ATOM 862 C CA . SER A 1 113 ? -5.367 -5.072 -5.003 1.00 93.56 113 SER A CA 1
ATOM 863 C C . SER A 1 113 ? -5.401 -3.735 -5.732 1.00 93.56 113 SER A C 1
ATOM 865 O O . SER A 1 113 ? -6.457 -3.105 -5.841 1.00 93.56 113 SER A O 1
ATOM 867 N N . PHE A 1 114 ? -4.255 -3.347 -6.285 1.00 93.88 114 PHE A N 1
ATOM 868 C CA . P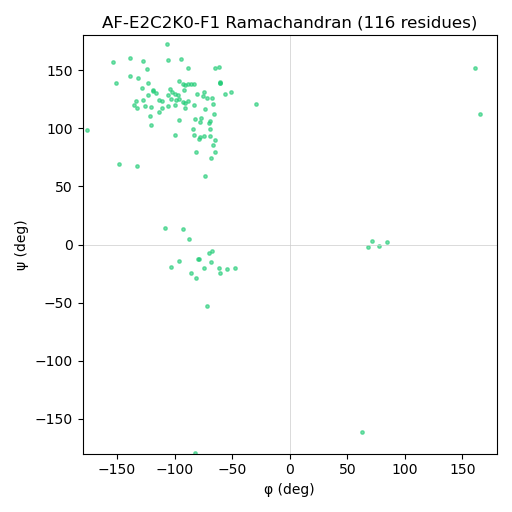HE A 1 114 ? -4.090 -2.166 -7.122 1.00 93.88 114 PHE A CA 1
ATOM 869 C C . PHE A 1 114 ? -3.613 -2.591 -8.500 1.00 93.88 114 PHE A C 1
ATOM 871 O O . PHE A 1 114 ? -2.664 -3.368 -8.613 1.00 93.88 114 PHE A O 1
ATOM 878 N N . VAL A 1 115 ? -4.249 -2.076 -9.547 1.00 93.06 115 VAL A N 1
ATOM 879 C CA . VAL A 1 115 ? -3.976 -2.450 -10.941 1.00 93.06 115 VAL A CA 1
ATOM 880 C C . VAL A 1 115 ? -3.708 -1.220 -11.803 1.00 93.06 115 VAL A C 1
ATOM 882 O O . VAL A 1 115 ? -4.104 -0.107 -11.462 1.00 93.06 115 VAL A O 1
ATOM 885 N N . ASP A 1 116 ? -3.027 -1.424 -12.930 1.00 88.44 116 ASP A N 1
ATOM 886 C CA . ASP A 1 116 ? -2.733 -0.405 -13.953 1.00 88.44 116 ASP A CA 1
ATOM 887 C C . ASP A 1 116 ? -3.999 -0.065 -14.767 1.00 88.44 116 ASP A C 1
ATOM 889 O O . ASP A 1 116 ? -4.070 -0.310 -15.970 1.00 88.44 116 ASP A O 1
ATOM 893 N N . ASN A 1 117 ? -5.036 0.400 -14.067 1.00 80.00 117 ASN A N 1
ATOM 894 C CA . ASN A 1 117 ? -6.330 0.825 -14.595 1.00 80.00 117 ASN A CA 1
ATOM 895 C C . ASN A 1 117 ? -6.887 1.951 -13.712 1.00 80.00 117 ASN A C 1
ATOM 897 O O . ASN A 1 117 ? -7.821 1.755 -12.931 1.00 80.00 117 ASN A O 1
ATOM 901 N N . CYS A 1 118 ? -6.220 3.097 -13.810 1.00 76.31 118 CYS A N 1
ATOM 902 C CA . CYS A 1 118 ? -6.768 4.404 -13.487 1.00 76.31 118 CYS A CA 1
ATOM 903 C C . CYS A 1 118 ? -7.419 4.956 -14.774 1.00 76.31 118 CYS A C 1
ATOM 905 O O . CYS A 1 118 ? -8.451 5.635 -14.656 1.00 76.31 118 CYS A O 1
#

Solvent-accessible surface area (backbone atoms only — not comparable to full-atom values): 8178 Å² total; per-residue (Å²): 135,85,85,78,83,75,81,74,83,85,75,79,91,74,91,77,90,84,60,87,97,60,84,88,84,86,87,80,84,62,94,82,79,55,66,88,79,66,64,76,73,55,68,49,79,50,74,37,72,69,82,72,54,87,91,58,48,75,84,76,40,89,84,70,69,80,52,58,46,78,43,50,65,51,75,47,72,61,79,77,79,93,62,100,66,96,75,92,68,82,44,67,34,67,20,18,27,74,59,95,47,81,40,35,79,26,46,53,79,34,68,44,56,23,28,70,65,119

Radius of gyration: 17.35 Å; Cα contacts (8 Å, |Δi|>4): 144; chains: 1; bounding box: 44×41×47 Å

Sequence (118 aa):
MKTYIGAVPLVLSGYMKLEHGSTARMVVAHPTGSIGNLGKVRRVELSWVYDMDVLQPRSLCFFWCNDHLYVNSVSVDAMDLPGRGKREADFSSKLCSAGRQEYAEIASGSTASFVDNC

Mean predicted aligned error: 11.28 Å

Secondary structure (DSSP, 8-state):
-------------S--PPPTT---------TTS-GGGT-S--EEEEE---PPPTTS-TTSSSS-----EEESEEEEE------SS------EEEEEESSSSSSEEE-TT-EEEEES--

Nearest PDB structures (foldseek):
  8p9a-assembly1_d0  TM=2.415E-01  e=6.183E+00  Saccharomyces cerevisiae